Protein AF-A0A7S1D7U5-F1 (afdb_monomer_lite)

Sequence (105 aa):
QSIADTYSNTLPIRLLTNGLVDSPSTMLKQINGCVQSVSVLLLTADADQYQECVQPICPHHNHGTVCQFIQQAVSLGGLTVEVTGVDRPDVDKAQAETLAHSLGV

Foldseek 3Di:
DDPVVVVPPQDAAEAEEQLFDPCLLVVLVVCQPVHAEYEHEQAALDFVVQCVVPVDPDPPGTNVSNLVNLLSNQVVVRYHYHYDYDDDPPGDPVSSVVSSVVSPD

Structure (mmCIF, N/CA/C/O backbone):
data_AF-A0A7S1D7U5-F1
#
_entry.id   AF-A0A7S1D7U5-F1
#
loop_
_atom_site.group_PDB
_atom_site.id
_atom_site.type_symbol
_atom_site.label_atom_id
_atom_site.label_alt_id
_atom_site.label_comp_id
_atom_site.label_asym_id
_atom_site.label_entity_id
_atom_site.label_seq_id
_atom_site.pdbx_PDB_ins_code
_atom_site.Cartn_x
_atom_site.Cartn_y
_atom_site.Cartn_z
_atom_site.occupancy
_atom_site.B_iso_or_equiv
_atom_site.auth_seq_id
_atom_site.auth_comp_id
_atom_site.auth_asym_id
_atom_site.auth_atom_id
_atom_site.pdbx_PDB_model_num
ATOM 1 N N . GLN A 1 1 ? -32.742 0.272 27.361 1.00 51.50 1 GLN A N 1
ATOM 2 C CA . GLN A 1 1 ? -31.921 0.543 26.165 1.00 51.50 1 GLN A CA 1
ATOM 3 C C . GLN A 1 1 ? -31.179 1.833 26.421 1.00 51.50 1 GLN A C 1
ATOM 5 O O . GLN A 1 1 ? -31.817 2.834 26.727 1.00 51.50 1 GLN A O 1
ATOM 10 N N . SER A 1 2 ? -29.852 1.757 26.471 1.00 55.78 2 SER A N 1
ATOM 11 C CA . SER A 1 2 ? -29.001 2.904 26.773 1.00 55.78 2 SER A CA 1
ATOM 12 C C . SER A 1 2 ? -28.917 3.800 25.539 1.00 55.78 2 SER A C 1
ATOM 14 O O . SER A 1 2 ? -28.941 3.311 24.413 1.00 55.78 2 SER A O 1
ATOM 16 N N . ILE A 1 3 ? -28.762 5.110 25.732 1.00 50.16 3 ILE A N 1
ATOM 17 C CA . ILE A 1 3 ? -28.476 6.065 24.646 1.00 50.16 3 ILE A CA 1
ATOM 18 C C . ILE A 1 3 ? -27.190 5.654 23.892 1.00 50.16 3 ILE A C 1
ATOM 20 O O . ILE A 1 3 ? -27.044 5.942 22.707 1.00 50.16 3 ILE A O 1
ATOM 24 N N . ALA A 1 4 ? -26.301 4.898 24.549 1.00 48.69 4 ALA A N 1
ATOM 25 C CA . ALA A 1 4 ? -25.110 4.303 23.946 1.00 48.69 4 ALA A CA 1
ATOM 26 C C . ALA A 1 4 ? -25.424 3.290 22.828 1.00 48.69 4 ALA A C 1
ATOM 28 O O . ALA A 1 4 ? -24.673 3.207 21.861 1.00 48.69 4 ALA A O 1
ATOM 29 N N . ASP A 1 5 ? -26.558 2.586 22.902 1.00 48.84 5 ASP A N 1
ATOM 30 C CA . ASP A 1 5 ? -26.955 1.593 21.893 1.00 48.84 5 ASP A CA 1
ATOM 31 C C . ASP A 1 5 ? -27.514 2.263 20.621 1.00 48.84 5 ASP A C 1
ATOM 33 O O . ASP A 1 5 ? -27.584 1.653 19.557 1.00 48.84 5 ASP A O 1
ATOM 37 N N . THR A 1 6 ? -27.903 3.543 20.710 1.00 47.06 6 THR A N 1
ATOM 38 C CA . THR A 1 6 ? -28.565 4.283 19.617 1.00 47.06 6 THR A CA 1
ATOM 39 C C . THR A 1 6 ? -27.567 4.842 18.591 1.00 47.06 6 THR A C 1
ATOM 41 O O . THR A 1 6 ? -27.942 5.109 17.453 1.00 47.06 6 THR A O 1
ATOM 44 N N . TYR A 1 7 ? -26.279 4.946 18.942 1.00 47.84 7 TYR A N 1
ATOM 45 C CA . TYR A 1 7 ? -25.208 5.385 18.032 1.00 47.84 7 TYR A CA 1
ATOM 46 C C . TYR A 1 7 ? -24.409 4.228 17.412 1.00 47.84 7 TYR A C 1
ATOM 48 O O . TYR A 1 7 ? -23.360 4.455 16.818 1.00 47.84 7 TYR A O 1
ATOM 56 N N . SER A 1 8 ? -24.930 2.995 17.460 1.00 48.69 8 SER A N 1
ATOM 57 C CA . SER A 1 8 ? -24.391 1.861 16.687 1.00 48.69 8 SER A CA 1
ATOM 58 C C . SER A 1 8 ? -24.501 2.053 15.159 1.00 48.69 8 SER A C 1
ATOM 60 O O . SER A 1 8 ? -24.033 1.204 14.405 1.00 48.69 8 SER A O 1
ATOM 62 N N . ASN A 1 9 ? -25.090 3.161 14.694 1.00 50.06 9 ASN A N 1
ATOM 63 C CA . ASN A 1 9 ? -25.088 3.609 13.301 1.00 50.06 9 ASN A CA 1
ATOM 64 C C . ASN A 1 9 ? -23.941 4.600 13.049 1.00 50.06 9 ASN A C 1
ATOM 66 O O . ASN A 1 9 ? -24.167 5.769 12.724 1.00 50.06 9 ASN A O 1
ATOM 70 N N . THR A 1 10 ? -22.698 4.157 13.217 1.00 66.81 10 THR A N 1
ATOM 71 C CA . THR A 1 10 ? -21.549 4.923 12.734 1.00 66.81 10 THR A CA 1
ATOM 72 C C . THR A 1 10 ? -21.566 4.910 11.206 1.00 66.81 10 THR A C 1
ATOM 74 O O . THR A 1 10 ? -21.643 3.853 10.581 1.00 66.81 10 THR A O 1
ATOM 77 N N . LEU A 1 11 ? -21.546 6.097 10.587 1.00 79.56 11 LEU A N 1
ATOM 78 C CA . LEU A 1 11 ? -21.333 6.216 9.144 1.00 79.56 11 LEU A CA 1
ATOM 79 C C . LEU A 1 11 ? -20.049 5.447 8.801 1.00 79.56 11 LEU A C 1
ATOM 81 O O . LEU A 1 11 ? -19.024 5.723 9.428 1.00 79.56 11 LEU A O 1
ATOM 85 N N . PRO A 1 12 ? -20.075 4.491 7.857 1.00 86.56 12 PRO A N 1
ATOM 86 C CA . PRO A 1 12 ? -18.872 3.770 7.481 1.00 86.56 12 PRO A CA 1
ATOM 87 C C . PRO A 1 12 ? -17.898 4.750 6.821 1.00 86.56 12 PRO A C 1
ATOM 89 O O . PRO A 1 12 ? -18.151 5.276 5.737 1.00 86.56 12 PRO A O 1
ATOM 92 N N . ILE A 1 13 ? -16.787 5.014 7.499 1.00 92.06 13 ILE A N 1
ATOM 93 C CA . ILE A 1 13 ? -15.687 5.839 7.025 1.00 92.06 13 ILE A CA 1
ATOM 94 C C . ILE A 1 13 ? -14.684 4.930 6.317 1.00 92.06 13 ILE A C 1
ATOM 96 O O . ILE A 1 13 ? -14.144 3.971 6.882 1.00 92.06 13 ILE A O 1
ATOM 100 N N . ARG A 1 14 ? -14.413 5.275 5.059 1.00 94.81 14 ARG A N 1
ATOM 101 C CA . ARG A 1 14 ? -13.349 4.690 4.247 1.00 94.81 14 ARG A CA 1
ATOM 102 C C . ARG A 1 14 ? -12.263 5.731 4.013 1.00 94.81 14 ARG A C 1
ATOM 104 O O . ARG A 1 14 ? -12.554 6.839 3.570 1.00 94.81 14 ARG A O 1
ATOM 111 N N . LEU A 1 15 ? -11.017 5.357 4.275 1.00 95.38 15 LEU A N 1
ATOM 112 C CA . LEU A 1 15 ? -9.846 6.147 3.916 1.00 95.38 15 LEU A CA 1
ATOM 113 C C . LEU A 1 15 ? -9.341 5.710 2.538 1.00 95.38 15 LEU A C 1
ATOM 115 O O . LEU A 1 15 ? -9.123 4.524 2.311 1.00 95.38 15 LEU A O 1
ATOM 119 N N . LEU A 1 16 ? -9.114 6.665 1.641 1.00 96.69 16 LEU A N 1
ATOM 120 C CA . LEU A 1 16 ? -8.386 6.444 0.394 1.00 96.69 16 LEU A CA 1
ATOM 121 C C . LEU A 1 16 ? -7.043 7.162 0.501 1.00 96.69 16 LEU A C 1
ATOM 123 O O . LEU A 1 16 ? -7.000 8.332 0.882 1.00 96.69 16 LEU A O 1
ATOM 127 N N . THR A 1 17 ? -5.950 6.465 0.210 1.00 96.50 17 THR A N 1
ATOM 128 C CA . THR A 1 17 ? -4.598 7.000 0.407 1.00 96.50 17 THR A CA 1
ATOM 129 C C . THR A 1 17 ? -3.599 6.401 -0.580 1.00 96.50 17 THR A C 1
ATOM 131 O O . THR A 1 17 ? -3.794 5.306 -1.098 1.00 96.50 17 THR A O 1
ATOM 134 N N . ASN A 1 18 ? -2.496 7.106 -0.829 1.00 95.06 18 ASN A N 1
ATOM 135 C CA . ASN A 1 18 ? -1.340 6.560 -1.544 1.00 95.06 18 ASN A CA 1
ATOM 136 C C . ASN A 1 18 ? -0.360 5.816 -0.616 1.00 95.06 18 ASN A C 1
ATOM 138 O O . ASN A 1 18 ? 0.624 5.270 -1.093 1.00 95.06 18 ASN A O 1
ATOM 142 N N . GLY A 1 19 ? -0.598 5.813 0.702 1.00 95.00 19 GLY A N 1
ATOM 143 C CA . GLY A 1 19 ? 0.238 5.111 1.682 1.00 95.00 19 GLY A CA 1
ATOM 144 C C . GLY A 1 19 ? 1.603 5.756 1.958 1.00 95.00 19 GLY A C 1
ATOM 145 O O . GLY A 1 19 ? 2.384 5.205 2.731 1.00 95.00 19 GLY A O 1
ATOM 146 N N . LEU A 1 20 ? 1.900 6.924 1.376 1.00 95.50 20 LEU A N 1
ATOM 147 C CA . LEU A 1 20 ? 3.166 7.635 1.564 1.00 95.50 20 LEU A CA 1
ATOM 148 C C . LEU A 1 20 ? 3.142 8.478 2.845 1.00 95.50 20 L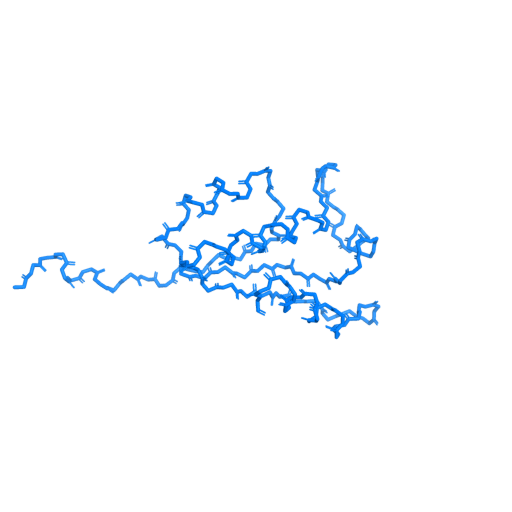EU A C 1
ATOM 150 O O . LEU A 1 20 ? 2.834 9.670 2.829 1.00 95.50 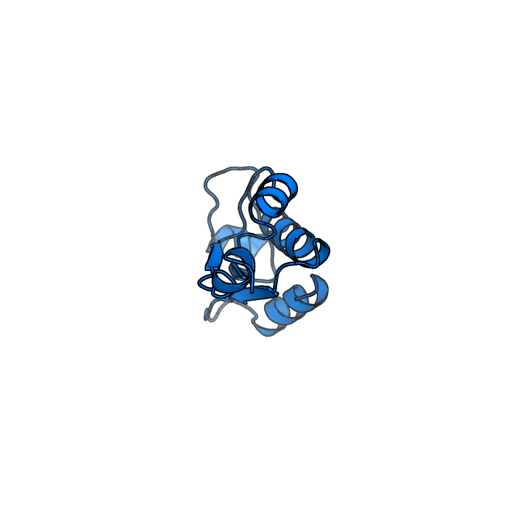20 LEU A O 1
ATOM 154 N N . VAL A 1 21 ? 3.443 7.839 3.976 1.00 93.38 21 VAL A N 1
ATOM 155 C CA . VAL A 1 21 ? 3.472 8.473 5.302 1.00 93.38 21 VAL A CA 1
ATOM 156 C C . VAL A 1 21 ? 4.753 8.125 6.058 1.00 93.38 21 VAL A C 1
ATOM 158 O O . VAL A 1 21 ? 5.249 7.005 5.981 1.00 93.38 21 VAL A O 1
ATOM 161 N N . ASP A 1 22 ? 5.264 9.072 6.847 1.00 90.19 22 ASP A N 1
ATOM 162 C CA . ASP A 1 22 ? 6.539 8.914 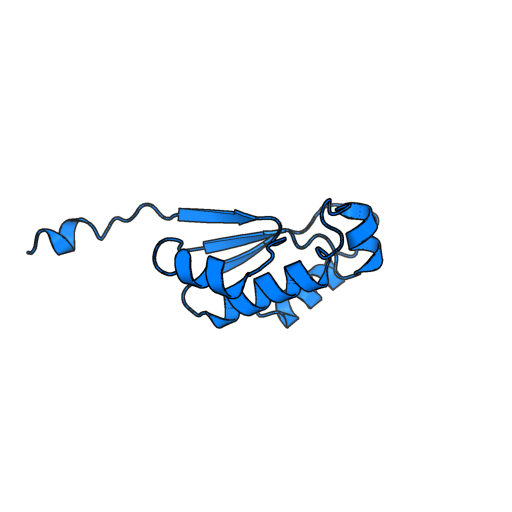7.572 1.00 90.19 22 ASP A CA 1
ATOM 163 C C . ASP A 1 22 ? 6.446 7.942 8.754 1.00 90.19 22 ASP A C 1
ATOM 165 O O . ASP A 1 22 ? 7.434 7.356 9.189 1.00 90.19 22 ASP A O 1
ATOM 169 N N . SER A 1 23 ? 5.255 7.802 9.333 1.00 91.81 23 SER A N 1
ATOM 170 C CA . SER A 1 23 ? 5.012 6.992 10.530 1.00 91.81 23 SER A CA 1
ATOM 171 C C . SER A 1 23 ? 3.701 6.215 10.389 1.00 91.81 23 SER A C 1
ATOM 173 O O . SER A 1 23 ? 2.718 6.548 11.061 1.00 91.81 23 SER A O 1
ATOM 175 N N . PRO A 1 24 ? 3.671 5.184 9.519 1.00 92.06 24 PRO A N 1
ATOM 176 C CA . PRO A 1 24 ? 2.462 4.415 9.223 1.00 92.06 24 PRO A CA 1
ATOM 177 C C . PRO A 1 24 ? 1.808 3.860 10.492 1.00 92.06 24 PRO A C 1
ATOM 179 O O . PRO A 1 24 ? 0.612 4.040 10.695 1.00 92.06 24 PRO A O 1
ATOM 182 N N . SER A 1 25 ? 2.593 3.295 11.411 1.00 92.19 25 SER A N 1
ATOM 183 C CA . SER A 1 25 ? 2.073 2.676 12.636 1.00 92.19 25 SER A CA 1
ATOM 184 C C . SER A 1 25 ? 1.359 3.664 13.559 1.00 92.19 25 SER A C 1
ATOM 186 O O . SER A 1 25 ? 0.328 3.326 14.138 1.00 92.19 25 SER A O 1
ATOM 188 N N . THR A 1 26 ? 1.883 4.883 13.700 1.00 94.00 26 THR A N 1
ATOM 189 C CA . THR A 1 26 ? 1.272 5.935 14.521 1.00 94.00 26 THR A CA 1
ATOM 190 C C . THR A 1 26 ? -0.057 6.373 13.919 1.00 94.00 26 THR A C 1
ATOM 192 O O . THR A 1 26 ? -1.064 6.401 14.624 1.00 94.00 26 THR A O 1
ATOM 195 N N . MET A 1 27 ? -0.073 6.652 12.614 1.00 93.94 27 MET A N 1
ATOM 196 C CA . MET A 1 27 ? -1.273 7.094 11.905 1.00 93.94 27 MET A CA 1
ATOM 197 C C . MET A 1 27 ? -2.359 6.012 11.901 1.00 93.94 27 MET A C 1
ATOM 199 O O . MET A 1 27 ? -3.500 6.285 12.267 1.00 93.94 27 MET A O 1
ATOM 203 N N . LEU A 1 28 ? -1.994 4.762 11.600 1.00 95.31 28 LEU A N 1
ATOM 204 C CA . LEU A 1 28 ? -2.910 3.621 11.611 1.00 95.31 28 LEU A CA 1
ATOM 205 C C . LEU A 1 28 ? -3.523 3.384 12.998 1.00 95.31 28 LEU A C 1
ATOM 207 O O . LEU A 1 28 ? -4.725 3.160 13.106 1.00 95.31 28 LEU A O 1
ATOM 211 N N . LYS A 1 29 ? -2.736 3.504 14.077 1.00 93.38 29 LYS A N 1
ATOM 212 C CA . LYS A 1 29 ? -3.254 3.416 15.455 1.00 93.38 29 LYS A CA 1
ATOM 213 C C . LYS A 1 29 ? -4.229 4.541 15.795 1.00 93.38 29 LYS A C 1
ATOM 215 O O . LYS A 1 29 ? -5.177 4.292 16.528 1.00 93.38 29 LYS A O 1
ATOM 220 N N . GLN A 1 30 ? -4.004 5.753 15.285 1.00 92.56 30 GLN A N 1
ATOM 221 C CA . GLN A 1 30 ? -4.883 6.903 15.525 1.00 92.56 30 GLN A CA 1
ATOM 222 C C . GLN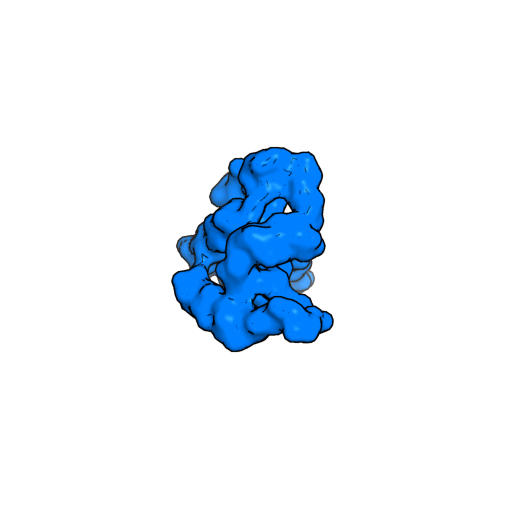 A 1 30 ? -6.231 6.775 14.813 1.00 92.56 30 GLN A C 1
ATOM 224 O O . GLN A 1 30 ? -7.234 7.245 15.340 1.00 92.56 30 GLN A O 1
ATOM 229 N N . ILE A 1 31 ? -6.261 6.150 13.633 1.00 92.12 31 ILE A N 1
ATOM 230 C CA . ILE A 1 31 ? -7.504 5.954 12.873 1.00 92.12 31 ILE A CA 1
ATOM 231 C C . ILE A 1 31 ? -8.228 4.649 13.227 1.00 92.12 31 ILE A C 1
ATOM 233 O O . ILE A 1 31 ? -9.385 4.468 12.839 1.00 92.12 31 ILE A O 1
ATOM 237 N N . ASN A 1 32 ? -7.571 3.737 13.950 1.00 88.75 32 ASN A N 1
ATOM 238 C CA . ASN A 1 32 ? -8.152 2.458 14.341 1.00 88.75 32 ASN A CA 1
ATOM 239 C C . ASN A 1 32 ? -9.391 2.661 15.220 1.00 88.75 32 ASN A C 1
ATOM 241 O O . ASN A 1 32 ? -9.349 3.391 16.208 1.00 88.75 32 ASN A O 1
ATOM 245 N N . GLY A 1 33 ? -10.497 2.011 14.864 1.00 86.69 33 GLY A N 1
ATOM 246 C CA . GLY A 1 33 ? -11.790 2.190 15.532 1.00 86.69 33 GLY A CA 1
ATOM 247 C C . GLY A 1 33 ? -12.592 3.413 15.066 1.00 86.69 33 GLY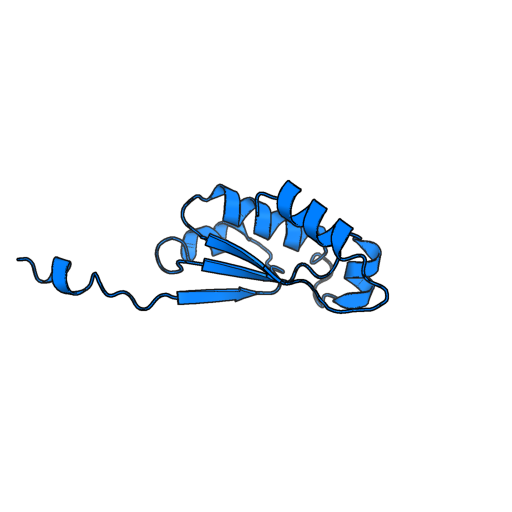 A C 1
ATOM 248 O O . GLY A 1 33 ? -13.781 3.493 15.365 1.00 86.69 33 GLY A O 1
ATOM 249 N N . CYS A 1 34 ? -11.992 4.330 14.297 1.00 89.81 34 CYS A N 1
ATOM 250 C CA . CYS A 1 34 ? -12.700 5.430 13.630 1.00 89.81 34 CYS A CA 1
ATOM 251 C C . CYS A 1 34 ? -12.965 5.136 12.148 1.00 89.81 34 CYS A C 1
ATOM 253 O O . CYS A 1 34 ? -13.984 5.556 11.607 1.00 89.81 34 CYS A O 1
ATOM 255 N N . VAL A 1 35 ? -12.046 4.420 11.501 1.00 92.81 35 VAL A N 1
ATOM 256 C CA . VAL A 1 35 ? -12.112 4.019 10.093 1.00 92.81 35 VAL A CA 1
ATOM 257 C C . VAL A 1 35 ? -12.370 2.518 10.022 1.00 92.81 35 VAL A C 1
ATOM 259 O O . VAL A 1 35 ? -11.765 1.758 10.771 1.00 92.81 35 VAL A O 1
ATOM 262 N N . GLN A 1 36 ? -13.262 2.083 9.130 1.00 93.75 36 GLN A N 1
ATOM 263 C CA . GLN A 1 36 ? -13.584 0.661 8.940 1.00 93.75 36 GLN A CA 1
ATOM 264 C C . GLN A 1 36 ? -12.799 0.044 7.782 1.00 93.75 36 GLN A C 1
ATOM 266 O O . GLN A 1 36 ? -12.520 -1.155 7.788 1.00 93.75 36 GLN A O 1
ATOM 271 N N . SER A 1 37 ? -12.453 0.849 6.773 1.00 95.88 37 SER A N 1
ATOM 272 C CA . SER A 1 37 ? -11.708 0.371 5.608 1.00 95.88 37 SER A CA 1
ATOM 273 C C . SER A 1 37 ? -10.689 1.379 5.095 1.00 95.88 37 SER A C 1
ATOM 275 O O . SER A 1 37 ? -10.904 2.591 5.158 1.00 95.88 37 SER A O 1
ATOM 277 N N . VAL A 1 38 ? -9.586 0.865 4.561 1.00 97.19 38 VAL A N 1
ATOM 278 C CA . VAL A 1 38 ? -8.545 1.649 3.900 1.00 97.19 38 VAL A CA 1
ATOM 279 C C . VAL A 1 38 ? -8.321 1.072 2.509 1.00 97.19 38 VAL A C 1
ATOM 281 O O . VAL A 1 38 ? -8.050 -0.116 2.377 1.00 97.19 38 VAL A O 1
ATOM 284 N N . SER A 1 39 ? -8.418 1.916 1.485 1.00 97.62 39 SER A N 1
ATOM 285 C CA . SER A 1 39 ? -7.990 1.592 0.126 1.00 97.62 39 SER A CA 1
ATOM 286 C C . SER A 1 39 ? -6.675 2.306 -0.168 1.00 97.62 39 SER A C 1
ATOM 288 O O . SER A 1 39 ? -6.589 3.535 -0.050 1.00 97.62 39 SER A O 1
ATOM 290 N N . VAL A 1 40 ? -5.643 1.533 -0.505 1.00 97.62 40 VAL A N 1
ATOM 291 C CA . VAL A 1 40 ? -4.290 2.037 -0.767 1.00 97.62 40 VAL A CA 1
ATOM 292 C C . VAL A 1 40 ? -3.964 1.912 -2.250 1.00 97.62 40 VAL A C 1
ATOM 294 O O . VAL A 1 40 ? -4.185 0.866 -2.855 1.00 97.62 40 VAL A O 1
ATOM 297 N N . LEU A 1 41 ? -3.413 2.962 -2.852 1.00 96.06 41 LEU A N 1
ATOM 298 C CA . LEU A 1 41 ? -2.920 2.890 -4.227 1.00 96.06 41 LEU A CA 1
ATOM 299 C C . LEU A 1 41 ? -1.651 2.022 -4.285 1.00 96.06 41 LEU A C 1
ATOM 301 O O . LEU A 1 41 ? -0.600 2.434 -3.800 1.00 96.06 41 LEU A O 1
ATOM 305 N N . LEU A 1 42 ? -1.744 0.845 -4.909 1.00 96.88 42 LEU A N 1
ATOM 306 C CA . LEU A 1 42 ? -0.615 -0.042 -5.209 1.00 96.88 42 LEU A CA 1
ATOM 307 C C . LEU A 1 42 ? -0.531 -0.197 -6.727 1.00 96.88 42 LEU A C 1
ATOM 309 O O . LEU A 1 42 ? -1.140 -1.083 -7.320 1.00 96.88 42 LEU A O 1
ATOM 313 N N . LEU A 1 43 ? 0.173 0.734 -7.366 1.00 94.12 43 LEU A N 1
ATOM 314 C CA . LEU A 1 43 ? 0.138 0.881 -8.822 1.00 94.12 43 LEU A CA 1
ATOM 315 C C . LEU A 1 43 ? 0.876 -0.244 -9.551 1.00 94.12 43 LEU A C 1
ATOM 317 O O . LEU A 1 43 ? 0.454 -0.630 -10.629 1.00 94.12 43 LEU A O 1
ATOM 321 N N . THR A 1 44 ? 1.974 -0.744 -8.986 1.00 96.25 44 THR A N 1
ATOM 322 C CA . THR A 1 44 ? 2.841 -1.756 -9.601 1.00 96.25 44 THR A CA 1
ATOM 323 C C . THR A 1 44 ? 3.544 -2.587 -8.527 1.00 96.25 44 THR A C 1
ATOM 325 O O . THR A 1 44 ? 3.669 -2.155 -7.375 1.00 96.25 44 THR A O 1
ATOM 328 N N . ALA A 1 45 ? 3.997 -3.784 -8.899 1.00 96.62 45 ALA A N 1
ATOM 329 C CA . ALA A 1 45 ? 4.857 -4.616 -8.066 1.00 96.62 45 ALA A CA 1
ATOM 330 C C . ALA A 1 45 ? 6.343 -4.234 -8.135 1.00 96.62 45 ALA A C 1
ATOM 332 O O . ALA A 1 45 ? 7.109 -4.647 -7.267 1.00 96.62 45 ALA A O 1
ATOM 333 N N . ASP A 1 46 ? 6.740 -3.453 -9.139 1.00 96.69 46 ASP A N 1
ATOM 334 C CA . ASP A 1 46 ? 8.131 -3.092 -9.383 1.00 96.69 46 ASP A CA 1
ATOM 335 C C . ASP A 1 46 ? 8.480 -1.728 -8.767 1.00 96.69 46 ASP A C 1
ATOM 337 O O . ASP A 1 46 ? 7.775 -0.732 -8.955 1.00 96.69 46 ASP A O 1
ATOM 341 N N . ALA A 1 47 ? 9.570 -1.681 -8.001 1.00 95.94 47 ALA A N 1
ATOM 342 C CA . ALA A 1 47 ? 9.954 -0.488 -7.253 1.00 95.94 47 ALA A CA 1
ATOM 343 C C . ALA A 1 47 ? 10.476 0.643 -8.156 1.00 95.94 47 ALA A C 1
ATOM 345 O O . ALA A 1 47 ? 10.229 1.817 -7.862 1.00 95.94 47 ALA A O 1
ATOM 346 N N . ASP A 1 48 ? 11.151 0.304 -9.255 1.00 95.19 48 ASP A N 1
ATOM 347 C CA . ASP A 1 48 ? 11.699 1.286 -10.192 1.00 95.19 48 ASP A CA 1
ATOM 348 C C . ASP A 1 48 ? 10.565 1.901 -11.025 1.00 95.19 48 ASP A C 1
ATOM 350 O O . ASP A 1 48 ? 10.411 3.125 -11.079 1.00 95.19 48 ASP A O 1
ATOM 354 N N . GLN A 1 49 ? 9.667 1.067 -11.555 1.00 95.06 49 GLN A N 1
ATOM 355 C CA . GLN A 1 49 ? 8.447 1.505 -12.225 1.00 95.06 49 GLN A CA 1
ATOM 356 C C . GLN A 1 49 ? 7.558 2.338 -11.291 1.00 95.06 49 GLN A C 1
ATOM 358 O O . GLN A 1 49 ? 6.938 3.309 -11.732 1.00 95.06 49 GLN A O 1
ATOM 363 N N . TYR A 1 50 ? 7.492 2.010 -9.996 1.00 95.00 50 TYR A N 1
ATOM 364 C CA . TYR A 1 50 ? 6.753 2.820 -9.026 1.00 95.00 50 TYR A CA 1
ATOM 365 C C . TYR A 1 50 ? 7.306 4.247 -8.950 1.00 95.00 50 TYR A C 1
ATOM 367 O O . TYR A 1 50 ? 6.527 5.204 -8.961 1.00 95.00 50 TYR A O 1
ATOM 375 N N . GLN A 1 51 ? 8.633 4.403 -8.907 1.00 93.12 51 GLN A N 1
ATOM 376 C CA . GLN A 1 51 ? 9.278 5.715 -8.866 1.00 93.12 51 GLN A CA 1
ATOM 377 C C . GLN A 1 51 ? 8.928 6.550 -10.106 1.00 93.12 51 GLN A C 1
ATOM 379 O O . GLN A 1 51 ? 8.633 7.740 -9.978 1.00 93.12 51 GLN A O 1
ATOM 384 N N . GLU A 1 52 ? 8.893 5.927 -11.285 1.00 91.88 52 GLU A N 1
ATOM 385 C CA . GLU A 1 52 ? 8.490 6.579 -12.534 1.00 91.88 52 GLU A CA 1
ATOM 386 C C . GLU A 1 52 ? 7.005 6.965 -12.547 1.00 91.88 52 GLU A C 1
ATOM 388 O O . GLU A 1 52 ? 6.646 8.044 -13.025 1.00 91.88 52 GLU A O 1
ATOM 393 N N . CYS A 1 53 ? 6.139 6.098 -12.011 1.00 88.88 53 CYS A N 1
ATOM 394 C CA . CYS A 1 53 ? 4.692 6.299 -11.994 1.00 88.88 53 CYS A CA 1
ATOM 395 C C . CYS A 1 53 ? 4.239 7.360 -10.986 1.00 88.88 53 CYS A C 1
ATOM 397 O O . CYS A 1 53 ? 3.317 8.118 -11.282 1.00 88.88 53 CYS A O 1
ATOM 399 N N . VAL A 1 54 ? 4.833 7.372 -9.790 1.00 90.75 54 VAL A N 1
ATOM 400 C CA . VAL A 1 54 ? 4.363 8.186 -8.656 1.00 90.75 54 VAL A CA 1
ATOM 401 C C . VAL A 1 54 ? 5.148 9.473 -8.495 1.00 90.75 54 VAL A C 1
ATOM 403 O O . VAL A 1 54 ? 4.567 10.470 -8.077 1.00 90.75 54 VAL A O 1
ATOM 406 N N . GLN A 1 55 ? 6.448 9.453 -8.801 1.00 92.56 55 GLN A N 1
ATOM 407 C CA . GLN A 1 55 ? 7.372 10.565 -8.565 1.00 92.56 55 GLN A CA 1
ATOM 408 C C . GLN A 1 55 ? 7.190 11.200 -7.169 1.00 92.56 55 GLN A C 1
ATOM 410 O O . GLN A 1 55 ? 6.789 12.364 -7.064 1.00 92.56 55 GLN A O 1
ATOM 415 N N . PRO A 1 56 ? 7.439 10.448 -6.075 1.00 91.00 56 PRO A N 1
ATOM 416 C CA . PRO A 1 56 ? 7.248 10.951 -4.719 1.00 91.00 56 PRO A CA 1
ATOM 417 C C . PRO A 1 56 ? 8.011 12.257 -4.476 1.00 91.00 56 PRO A C 1
ATOM 419 O O . PRO A 1 56 ? 9.185 12.382 -4.821 1.00 91.00 56 PRO A O 1
ATOM 422 N N . ILE A 1 57 ? 7.343 13.225 -3.844 1.00 92.94 57 ILE A N 1
ATOM 423 C CA . ILE A 1 57 ? 7.934 14.537 -3.538 1.00 92.94 57 ILE A CA 1
ATOM 424 C C . ILE A 1 57 ? 8.999 14.410 -2.438 1.00 92.94 57 ILE A C 1
ATOM 426 O O . ILE A 1 57 ? 10.024 15.092 -2.472 1.00 92.94 57 ILE A O 1
ATOM 430 N N . CYS A 1 58 ? 8.761 13.543 -1.451 1.00 91.50 58 CYS A N 1
ATOM 431 C CA . CYS A 1 58 ? 9.682 13.319 -0.344 1.00 91.50 58 CYS A CA 1
ATOM 432 C C . CYS A 1 58 ? 10.722 12.241 -0.706 1.00 91.50 58 CYS A C 1
ATOM 434 O O . CYS A 1 58 ? 10.327 11.142 -1.090 1.00 91.50 58 CYS A O 1
ATOM 436 N N . PRO A 1 59 ? 12.035 12.481 -0.517 1.00 87.50 59 PRO A N 1
ATOM 437 C CA . PRO A 1 59 ? 13.085 11.542 -0.937 1.00 87.50 59 PRO A CA 1
ATOM 438 C C . PRO A 1 59 ? 13.046 10.164 -0.264 1.00 87.50 59 PRO A C 1
ATOM 440 O O . PRO A 1 59 ? 13.552 9.189 -0.811 1.00 87.50 59 PRO A O 1
ATOM 443 N N . HIS A 1 60 ? 12.492 10.075 0.945 1.00 89.69 60 HIS A N 1
ATOM 444 C CA . HIS A 1 60 ? 12.379 8.828 1.706 1.00 89.69 60 HIS A CA 1
ATOM 445 C C . HIS A 1 60 ? 11.070 8.073 1.445 1.00 89.69 60 HIS A C 1
ATOM 447 O O . HIS A 1 60 ? 10.884 6.983 1.980 1.00 89.69 60 HIS A O 1
ATOM 453 N N . HIS A 1 61 ? 10.166 8.637 0.642 1.00 94.88 61 HIS A N 1
ATOM 454 C CA . HIS A 1 61 ? 8.938 7.978 0.209 1.00 94.88 61 HIS A CA 1
ATOM 455 C C . HIS A 1 61 ? 9.213 7.154 -1.041 1.00 94.88 61 HIS A C 1
ATOM 457 O O . HIS A 1 61 ? 9.670 7.675 -2.051 1.00 94.88 61 HIS A O 1
ATOM 463 N N . ASN A 1 62 ? 8.924 5.860 -0.973 1.00 95.44 62 ASN A N 1
ATOM 464 C CA . ASN A 1 62 ? 9.145 4.927 -2.072 1.00 95.44 62 ASN A CA 1
ATOM 465 C C . ASN A 1 62 ? 8.117 3.786 -2.040 1.00 95.44 62 ASN A C 1
ATOM 467 O O . ASN A 1 62 ? 7.225 3.746 -1.189 1.00 95.44 62 ASN A O 1
ATOM 471 N N . HIS A 1 63 ? 8.252 2.848 -2.976 1.00 96.75 63 HIS A N 1
ATOM 472 C CA . HIS A 1 63 ? 7.411 1.652 -3.063 1.00 96.75 63 HIS A CA 1
ATOM 473 C C . HIS A 1 63 ? 7.383 0.848 -1.754 1.00 96.75 63 HIS A C 1
ATOM 475 O O . HIS A 1 63 ? 6.319 0.428 -1.293 1.00 96.75 63 HIS A O 1
ATOM 481 N N . GLY A 1 64 ? 8.539 0.721 -1.096 1.00 96.31 64 GLY A N 1
ATOM 482 C CA . GLY A 1 64 ? 8.669 0.062 0.201 1.00 96.31 64 GLY A CA 1
ATOM 483 C C . GLY A 1 64 ? 7.859 0.746 1.304 1.00 96.31 64 GLY A C 1
ATOM 484 O O . GLY A 1 64 ? 7.248 0.054 2.115 1.00 96.31 64 GLY A O 1
ATOM 485 N N . THR A 1 65 ? 7.775 2.082 1.307 1.00 95.94 65 THR A N 1
ATOM 486 C CA . THR A 1 65 ? 6.926 2.841 2.244 1.00 95.94 65 THR A CA 1
ATOM 487 C C . THR A 1 65 ? 5.454 2.442 2.114 1.00 95.94 65 THR A C 1
ATOM 489 O O . THR A 1 65 ? 4.791 2.200 3.123 1.00 95.94 65 THR A O 1
ATOM 492 N N . VAL A 1 66 ? 4.950 2.313 0.881 1.00 96.94 66 VAL A N 1
ATOM 493 C CA . VAL A 1 66 ? 3.559 1.905 0.618 1.00 96.94 66 VAL A CA 1
ATOM 494 C C . VAL A 1 66 ? 3.322 0.458 1.037 1.00 96.94 66 VAL A C 1
ATOM 496 O O . VAL A 1 66 ? 2.355 0.173 1.744 1.00 96.94 66 VAL A O 1
ATOM 499 N N . CYS A 1 67 ? 4.225 -0.455 0.670 1.00 97.75 67 CYS A N 1
ATOM 500 C CA . CYS A 1 67 ? 4.129 -1.860 1.068 1.00 97.75 67 CYS A CA 1
ATOM 501 C C . CYS A 1 67 ? 4.126 -2.012 2.596 1.00 97.75 67 CYS A C 1
ATOM 503 O O . CYS A 1 67 ? 3.309 -2.746 3.152 1.00 97.75 67 CYS A O 1
ATOM 505 N N . GLN A 1 68 ? 4.986 -1.258 3.287 1.00 97.06 68 GLN A N 1
ATOM 506 C CA . GLN A 1 68 ? 5.048 -1.234 4.743 1.00 97.06 68 GLN A CA 1
ATOM 507 C C . GLN A 1 68 ? 3.755 -0.679 5.360 1.00 97.06 68 GLN A C 1
ATOM 509 O O . GLN A 1 68 ? 3.288 -1.211 6.369 1.00 97.06 68 GLN A O 1
ATOM 514 N N . PHE A 1 69 ? 3.162 0.366 4.774 1.00 97.69 69 PHE A N 1
ATOM 515 C CA . PHE A 1 69 ? 1.865 0.884 5.208 1.00 97.69 69 PHE A CA 1
ATOM 516 C C . PHE A 1 69 ? 0.777 -0.194 5.108 1.00 97.69 69 PHE A C 1
ATOM 518 O O . PHE A 1 69 ? 0.064 -0.428 6.084 1.00 97.69 69 PHE A O 1
ATOM 525 N N . ILE A 1 70 ? 0.687 -0.885 3.965 1.00 98.19 70 ILE A N 1
ATOM 526 C CA . ILE A 1 70 ? -0.298 -1.951 3.723 1.00 98.19 70 ILE A CA 1
ATOM 527 C C . ILE A 1 70 ? -0.127 -3.080 4.746 1.00 98.19 70 ILE A C 1
ATOM 529 O O . ILE A 1 70 ? -1.080 -3.419 5.445 1.00 98.19 70 ILE A O 1
ATOM 533 N N . GLN A 1 71 ? 1.093 -3.600 4.912 1.00 97.69 71 GLN A N 1
ATOM 534 C CA . GLN A 1 71 ? 1.380 -4.671 5.875 1.00 97.69 71 GLN A CA 1
ATOM 535 C C . GLN A 1 71 ? 0.997 -4.285 7.305 1.00 97.69 71 GLN A C 1
ATOM 537 O O . GLN A 1 71 ? 0.450 -5.101 8.049 1.00 97.69 71 GLN A O 1
ATOM 542 N N . GLN A 1 72 ? 1.267 -3.041 7.709 1.00 97.31 72 GLN A N 1
ATOM 543 C CA . GLN A 1 72 ? 0.901 -2.560 9.040 1.00 97.31 72 GLN A CA 1
ATOM 544 C C . GLN A 1 72 ? -0.610 -2.389 9.202 1.00 97.31 72 GLN A C 1
ATOM 546 O O . GLN A 1 72 ? -1.128 -2.682 10.280 1.00 97.31 72 GLN A O 1
ATOM 551 N N . ALA A 1 73 ? -1.317 -1.950 8.157 1.00 96.94 73 ALA A N 1
ATOM 552 C CA . ALA A 1 73 ? -2.772 -1.829 8.174 1.00 96.94 73 ALA A CA 1
ATOM 553 C C . ALA A 1 73 ? -3.436 -3.206 8.327 1.00 96.94 73 ALA A C 1
ATOM 555 O O . ALA A 1 73 ? -4.305 -3.368 9.182 1.00 96.94 73 ALA A O 1
ATOM 556 N N . VAL A 1 74 ? -2.960 -4.204 7.573 1.00 97.19 74 VAL A N 1
ATOM 557 C CA . VAL A 1 74 ? -3.405 -5.604 7.674 1.00 97.19 74 VAL A CA 1
ATOM 558 C C . VAL A 1 74 ? -3.121 -6.159 9.072 1.00 97.19 74 VAL A C 1
ATOM 560 O O . VAL A 1 74 ? -4.012 -6.693 9.732 1.00 97.19 74 VAL A O 1
ATOM 563 N N . SER A 1 75 ? -1.897 -5.965 9.573 1.00 96.06 75 SER A N 1
ATOM 564 C CA . SER A 1 75 ? -1.461 -6.493 10.875 1.00 96.06 75 SER A CA 1
ATOM 565 C C . SER A 1 75 ? -2.241 -5.931 12.068 1.00 96.06 75 SER A C 1
ATOM 567 O O . SER A 1 75 ? -2.224 -6.524 13.145 1.00 96.06 75 SER A O 1
ATOM 569 N N . LEU A 1 76 ? -2.913 -4.788 11.909 1.00 93.75 76 LEU A N 1
ATOM 570 C CA . LEU A 1 76 ? -3.693 -4.167 12.977 1.00 93.75 76 LEU A CA 1
ATOM 571 C C . LEU A 1 76 ? -4.983 -4.942 13.301 1.00 93.75 76 LEU A C 1
ATOM 573 O O . LEU A 1 76 ? -5.493 -4.819 14.413 1.00 93.75 76 LEU A O 1
ATOM 577 N N . GLY A 1 77 ? -5.515 -5.725 12.352 1.00 85.12 77 GLY A N 1
ATOM 578 C CA . GLY A 1 77 ? -6.659 -6.624 12.562 1.00 85.12 77 GLY A CA 1
ATOM 579 C C . GLY A 1 77 ? -8.023 -5.950 12.781 1.00 85.12 77 GLY A C 1
ATOM 580 O O . GLY A 1 77 ? -8.987 -6.636 13.109 1.00 85.12 77 GLY A O 1
ATOM 581 N N . GLY A 1 78 ? -8.118 -4.625 12.614 1.00 87.56 78 GLY A N 1
ATOM 582 C CA . GLY A 1 78 ? -9.348 -3.833 12.797 1.00 87.56 78 GLY A CA 1
ATOM 583 C C . GLY A 1 78 ? -9.811 -3.068 11.553 1.00 87.56 78 GLY A C 1
ATOM 584 O O . GLY A 1 78 ? -10.784 -2.322 11.623 1.00 87.56 78 GLY A O 1
ATOM 585 N N . LEU A 1 79 ? -9.114 -3.234 10.427 1.00 93.62 79 LEU A N 1
ATOM 586 C CA . LEU A 1 79 ? -9.362 -2.523 9.175 1.00 93.62 79 LEU A CA 1
ATOM 587 C C . LEU A 1 79 ? -9.585 -3.528 8.046 1.00 93.62 79 LEU A C 1
ATOM 589 O O . LEU A 1 79 ? -8.821 -4.478 7.904 1.00 93.62 79 LEU A O 1
ATOM 593 N N . THR A 1 80 ? -10.593 -3.286 7.207 1.00 96.06 80 THR A N 1
ATOM 594 C CA . THR A 1 80 ? -10.657 -3.923 5.884 1.00 96.06 80 THR A CA 1
ATOM 595 C C . THR A 1 80 ? -9.673 -3.204 4.972 1.00 96.06 80 THR A C 1
ATOM 597 O O . THR A 1 80 ? -9.831 -2.005 4.727 1.00 96.06 80 THR A O 1
ATOM 600 N N . VAL A 1 81 ? -8.648 -3.907 4.503 1.00 97.88 81 VAL A N 1
ATOM 601 C CA . VAL A 1 81 ? -7.642 -3.337 3.606 1.00 97.88 81 VAL A CA 1
ATOM 602 C C . VAL A 1 81 ? -7.961 -3.766 2.184 1.00 97.88 81 VAL A C 1
ATOM 604 O O . VAL A 1 81 ? -8.211 -4.934 1.923 1.00 97.88 81 VAL A O 1
ATOM 607 N N . GLU A 1 82 ? -7.963 -2.801 1.278 1.00 97.56 82 GLU A N 1
ATOM 608 C CA . GLU A 1 82 ? -8.069 -3.013 -0.158 1.00 97.56 82 GLU A CA 1
ATOM 609 C C . GLU A 1 82 ? -6.890 -2.304 -0.826 1.00 97.56 82 GLU A C 1
ATOM 611 O O . GLU A 1 82 ? -6.389 -1.289 -0.328 1.00 97.56 82 GLU A O 1
ATOM 616 N N . VAL A 1 83 ? -6.467 -2.802 -1.983 1.00 97.31 83 VAL A N 1
ATOM 617 C CA . VAL A 1 83 ? -5.538 -2.076 -2.848 1.00 97.31 83 VAL A CA 1
ATOM 618 C C . VAL A 1 83 ? -6.216 -1.709 -4.153 1.00 97.31 83 VAL A C 1
ATOM 620 O O . VAL A 1 83 ? -7.037 -2.452 -4.683 1.00 97.31 83 VAL A O 1
ATOM 623 N N . THR A 1 84 ? -5.863 -0.543 -4.679 1.00 94.31 84 THR A N 1
ATOM 624 C CA . THR A 1 84 ? -6.308 -0.087 -5.993 1.00 94.31 84 THR A CA 1
ATOM 625 C C . THR A 1 84 ? -5.099 -0.008 -6.915 1.00 94.31 84 THR A C 1
ATOM 627 O O . THR A 1 84 ? -4.169 0.760 -6.661 1.00 94.31 84 THR A O 1
ATOM 630 N N . GLY A 1 85 ? -5.118 -0.822 -7.971 1.00 90.12 85 GLY A N 1
ATOM 631 C CA . GLY A 1 85 ? -4.130 -0.783 -9.047 1.00 90.12 85 GLY A CA 1
ATOM 632 C C . GLY A 1 85 ? -4.450 0.278 -10.101 1.00 90.12 85 GLY A C 1
ATOM 633 O O . GLY A 1 85 ? -5.475 0.959 -10.036 1.00 90.12 85 GLY A O 1
ATOM 634 N N . VAL A 1 86 ? -3.578 0.401 -11.101 1.00 88.44 86 VAL A N 1
ATOM 635 C CA . VAL A 1 86 ? -3.777 1.294 -12.250 1.00 88.44 86 VAL A CA 1
ATOM 636 C C . VAL A 1 86 ? -3.948 0.503 -13.539 1.00 88.44 86 VAL A C 1
ATOM 638 O O . VAL A 1 86 ? -3.314 -0.529 -13.749 1.00 88.44 86 VAL A O 1
ATOM 641 N N . ASP A 1 87 ? -4.806 1.002 -14.425 1.00 88.19 87 ASP A N 1
ATOM 642 C CA . ASP A 1 87 ? -4.931 0.477 -15.779 1.00 88.19 87 ASP A CA 1
ATOM 643 C C . ASP A 1 87 ? -3.932 1.173 -16.708 1.00 88.19 87 ASP A C 1
ATOM 645 O O . ASP A 1 87 ? -4.223 2.207 -17.312 1.00 88.19 87 ASP A O 1
ATOM 649 N N . ARG A 1 88 ? -2.712 0.635 -16.756 1.00 91.38 88 ARG A N 1
ATOM 650 C CA . ARG A 1 88 ? -1.623 1.116 -17.607 1.00 91.38 88 ARG A CA 1
ATOM 651 C C . ARG A 1 88 ? -1.059 -0.033 -18.449 1.00 91.38 88 ARG A C 1
ATOM 653 O O . ARG A 1 88 ? -0.844 -1.108 -17.894 1.00 91.38 88 ARG A O 1
ATOM 660 N N . PRO A 1 89 ? -0.785 0.169 -19.753 1.00 93.25 89 PRO A N 1
ATOM 661 C CA . PRO A 1 89 ? -0.272 -0.895 -20.622 1.00 93.25 89 PRO A CA 1
ATOM 662 C C . PRO A 1 89 ? 1.092 -1.452 -20.203 1.00 93.25 89 PRO A C 1
ATOM 664 O O . PRO A 1 89 ? 1.399 -2.600 -20.501 1.00 93.25 89 PRO A O 1
ATOM 667 N N . ASP A 1 90 ? 1.913 -0.630 -19.551 1.00 93.88 90 ASP A N 1
ATOM 668 C CA . ASP A 1 90 ? 3.260 -0.971 -19.100 1.00 93.88 90 ASP A CA 1
ATOM 669 C C . ASP A 1 90 ? 3.293 -1.619 -17.708 1.00 93.88 90 ASP A C 1
ATOM 671 O O . ASP A 1 90 ? 4.340 -2.103 -17.287 1.00 93.88 90 ASP A O 1
ATOM 675 N N . VAL A 1 91 ? 2.164 -1.659 -16.998 1.00 95.19 91 VAL A N 1
ATOM 676 C CA . VAL A 1 91 ? 2.062 -2.225 -15.649 1.00 95.19 91 VAL A CA 1
ATOM 677 C C . VAL A 1 91 ? 1.565 -3.667 -15.714 1.00 95.19 91 VAL A C 1
ATOM 679 O O . VAL A 1 91 ? 0.485 -3.951 -16.237 1.00 95.19 91 VAL A O 1
ATOM 682 N N . ASP A 1 92 ? 2.319 -4.582 -15.104 1.00 96.12 92 ASP A N 1
ATOM 683 C CA . ASP A 1 92 ? 1.891 -5.969 -14.926 1.00 96.12 92 ASP A CA 1
ATOM 684 C C . ASP A 1 92 ? 0.907 -6.087 -13.749 1.00 96.12 92 ASP A C 1
ATOM 686 O O . ASP A 1 92 ? 1.279 -6.122 -12.571 1.00 96.12 92 ASP A O 1
ATOM 690 N N . LYS A 1 93 ? -0.384 -6.158 -14.086 1.00 94.94 93 LYS A N 1
ATOM 691 C CA . LYS A 1 93 ? -1.476 -6.275 -13.110 1.00 94.94 93 LYS A CA 1
ATOM 692 C C . LYS A 1 93 ? -1.422 -7.578 -12.314 1.00 94.94 93 LYS A C 1
ATOM 694 O O . LYS A 1 93 ? -1.756 -7.564 -11.135 1.00 94.94 93 LYS A O 1
ATOM 699 N N . ALA A 1 94 ? -0.992 -8.680 -12.931 1.00 95.62 94 ALA A N 1
ATOM 700 C CA . ALA A 1 94 ? -0.931 -9.978 -12.262 1.00 95.62 94 ALA A CA 1
ATOM 701 C C . ALA A 1 94 ? 0.184 -9.997 -11.207 1.00 95.62 94 ALA A C 1
ATOM 703 O O . ALA A 1 94 ? 0.018 -10.560 -10.122 1.00 95.62 94 ALA A O 1
ATOM 704 N N . GLN A 1 95 ? 1.307 -9.330 -11.486 1.00 97.06 95 GLN A N 1
ATOM 705 C CA . GLN A 1 95 ? 2.353 -9.135 -10.483 1.00 97.06 95 GLN A CA 1
ATOM 706 C C . GLN A 1 95 ? 1.898 -8.208 -9.355 1.00 97.06 95 GLN A C 1
ATOM 708 O O . GLN A 1 95 ? 2.145 -8.520 -8.191 1.00 97.06 95 GLN A O 1
ATOM 713 N N . ALA A 1 96 ? 1.205 -7.107 -9.664 1.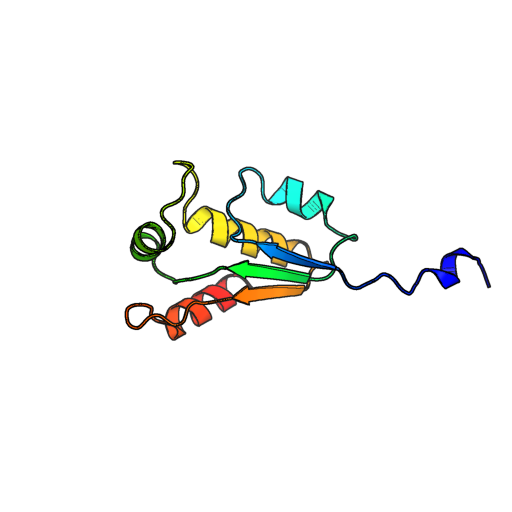00 96.25 96 ALA A N 1
ATOM 714 C CA . ALA A 1 96 ? 0.656 -6.213 -8.641 1.00 96.25 96 ALA A CA 1
ATOM 715 C C . ALA A 1 96 ? -0.352 -6.933 -7.722 1.00 96.25 96 ALA A C 1
ATOM 717 O O . ALA A 1 96 ? -0.302 -6.768 -6.504 1.00 96.25 96 ALA A O 1
ATOM 718 N N . GLU A 1 97 ? -1.213 -7.783 -8.288 1.00 96.38 97 GLU A N 1
ATOM 719 C CA . GLU A 1 97 ? -2.148 -8.638 -7.547 1.00 96.38 97 GLU A CA 1
ATOM 720 C C . GLU A 1 97 ? -1.412 -9.675 -6.681 1.00 96.38 97 GLU A C 1
ATOM 722 O O . GLU A 1 97 ? -1.704 -9.822 -5.494 1.00 96.38 97 GLU A O 1
ATOM 727 N N . THR A 1 98 ? -0.379 -10.327 -7.225 1.00 97.81 98 THR A N 1
ATOM 728 C CA . THR A 1 98 ? 0.470 -11.262 -6.464 1.00 97.81 98 THR A CA 1
ATOM 729 C C . THR A 1 98 ? 1.151 -10.569 -5.282 1.00 97.81 98 THR A C 1
ATOM 731 O O . THR A 1 98 ? 1.184 -11.113 -4.174 1.00 97.81 98 THR A O 1
ATOM 734 N N . LEU A 1 99 ? 1.672 -9.355 -5.493 1.00 97.94 99 LEU A N 1
ATOM 735 C CA . LEU A 1 99 ? 2.251 -8.550 -4.424 1.00 97.94 99 LEU A CA 1
ATOM 736 C C . LEU A 1 99 ? 1.195 -8.232 -3.363 1.00 97.94 99 LEU A C 1
ATOM 738 O O . LEU A 1 99 ? 1.454 -8.482 -2.190 1.00 97.94 99 LEU A O 1
ATOM 742 N N . ALA A 1 100 ? 0.011 -7.752 -3.750 1.00 97.81 100 ALA A N 1
ATOM 743 C CA . ALA A 1 100 ? -1.072 -7.440 -2.817 1.00 97.81 100 ALA A CA 1
ATOM 744 C C . ALA A 1 100 ? -1.397 -8.621 -1.887 1.00 97.81 100 ALA A C 1
ATOM 746 O O . ALA A 1 100 ? -1.395 -8.461 -0.664 1.00 97.81 100 ALA A O 1
ATOM 747 N N . HIS A 1 101 ? -1.539 -9.822 -2.451 1.00 97.94 101 HIS A N 1
ATOM 748 C CA . HIS A 1 101 ? -1.764 -11.040 -1.674 1.00 97.94 101 HIS A CA 1
ATOM 749 C C . HIS A 1 101 ? -0.608 -11.374 -0.732 1.00 97.94 101 HIS A C 1
ATOM 751 O O . HIS A 1 101 ? -0.831 -11.768 0.412 1.00 97.94 101 HIS A O 1
ATOM 757 N N . SER A 1 102 ? 0.641 -11.174 -1.163 1.00 98.06 102 SER A N 1
ATOM 758 C CA . SER A 1 102 ? 1.807 -11.385 -0.294 1.00 98.06 102 SER A CA 1
ATOM 759 C C . SER A 1 102 ? 1.872 -10.401 0.887 1.00 98.06 102 SER A C 1
ATOM 761 O O . SER A 1 102 ? 2.472 -10.715 1.915 1.00 98.06 102 SER A O 1
ATOM 763 N N . LEU A 1 103 ? 1.237 -9.227 0.765 1.00 97.50 103 LEU A N 1
ATOM 764 C CA . LEU A 1 103 ? 1.112 -8.231 1.835 1.00 97.50 103 LEU A CA 1
ATOM 765 C C . LEU A 1 103 ? -0.069 -8.523 2.781 1.00 97.50 103 LEU A C 1
ATOM 767 O O . LEU A 1 103 ? -0.192 -7.857 3.810 1.00 97.50 103 LEU A O 1
ATOM 771 N N . GLY A 1 104 ? -0.900 -9.520 2.460 1.00 96.88 104 GLY A N 1
ATOM 772 C CA . GLY A 1 104 ? -2.051 -9.945 3.257 1.00 96.88 104 GLY A CA 1
ATOM 773 C C . GLY A 1 104 ? -3.362 -9.231 2.922 1.00 96.88 104 GLY A C 1
ATOM 774 O O . GLY A 1 104 ? -4.251 -9.202 3.773 1.00 96.88 104 GLY A O 1
ATOM 775 N N . VAL A 1 105 ? -3.459 -8.649 1.721 1.00 94.62 105 VAL A N 1
ATOM 776 C CA . VAL A 1 105 ? -4.701 -8.100 1.147 1.00 94.62 105 VAL A CA 1
ATOM 777 C C . VAL A 1 105 ? -5.463 -9.174 0.376 1.00 94.62 105 VAL A C 1
ATOM 779 O O . VAL A 1 105 ? -4.820 -9.973 -0.351 1.00 94.62 105 VAL A O 1
#

pLDDT: mean 90.11, std 13.05, range [47.06, 98.19]

Secondary structure (DSSP, 8-state):
--HHHHT------EEEE----S-HHHHHHHHBTTBSEEEEE---S-HHHHHHHH--SSTT--HHHHHHHHHHHHHTSSSEEEEE----TTS-HHHHHHHHHHTT-

Organism: Cyclophora tenuis (NCBI:txid216820)

Radius of gyration: 15.79 Å; chains: 1; bounding box: 45×26×47 Å